Protein AF-A0A964Z844-F1 (afdb_monomer_lite)

pLDDT: mean 77.63, std 17.65, range [42.19, 97.75]

Sequence (182 aa):
MHATDLAIVGWSATDLVARQLISVVVLSMLCGVGGSLLVGGVYAVGFVTFGALIGLTAPVAMLRARAKTRRRTFVHAFSAYLDLVNVMLAGGAGIETALVAAADAGDGWAFDALRTGLDRARLSRRSPWSELRTLGMRWGLNEVVEVAGSMNLSGVHGARIRSSLAARADSMRARQVAEIEA

Secondary structure (DSSP, 8-state):
--HHHHTTT-S-HHHHHHHHHHHHHHHHHHHHHHHHHHT-HHHHHHHHHHHHHHHHHHHHHHHHHHHHHHHHHHHHHHHHHHHHHHHHHHTT--HHHHHHHHHHSS-SHHHHHHHHHHHHHHHTT--HHHHHHHHHHHHT-HHHHHHHHHHHHHHHHHHHHHHHHHHHHHHHHHHHHHHH--

Radius of gyration: 27.74 Å; chains: 1; bounding box: 72×25×87 Å

Foldseek 3Di:
DPPLLCVLPPDDPVPCCVVLVVVLVVVLVVQLVVCCVPPHNVCSVVVNVVSVVVSVPVVVVVSVVVLVVSLVVLVVLVVQLVVQLVVVVVVVDDNLRSQLVSLVVDDDRNSVVLNVLSVVCVVVVHDSLVSQLVSCVSSVNVVSVVVSVVCVVVVVVVVVVVVVVVVVVVVVVVVVVVVVVD

Structure (mmCIF, N/CA/C/O backbone):
data_AF-A0A964Z844-F1
#
_entry.id   AF-A0A964Z844-F1
#
loop_
_atom_site.group_PDB
_atom_site.id
_atom_site.type_symbol
_atom_site.label_atom_id
_atom_site.label_alt_id
_atom_site.label_comp_id
_atom_site.label_asym_id
_atom_site.label_entity_id
_atom_site.label_seq_id
_atom_site.pdbx_PDB_ins_code
_atom_site.Cartn_x
_atom_site.Cartn_y
_atom_site.Cartn_z
_atom_site.occupancy
_atom_site.B_iso_or_equiv
_atom_site.auth_seq_id
_atom_site.auth_comp_id
_atom_site.auth_asym_id
_atom_site.auth_atom_id
_atom_site.pdbx_PDB_model_num
ATOM 1 N N . MET A 1 1 ? 4.742 -14.873 -15.315 1.00 42.19 1 MET A N 1
ATOM 2 C CA . MET A 1 1 ? 5.705 -13.978 -14.629 1.00 42.19 1 MET A CA 1
ATOM 3 C C . MET A 1 1 ? 5.762 -12.547 -15.192 1.00 42.19 1 MET A C 1
ATOM 5 O O . MET A 1 1 ? 6.386 -11.715 -14.558 1.00 42.19 1 MET A O 1
ATOM 9 N N . HIS A 1 2 ? 5.094 -12.222 -16.314 1.00 48.91 2 HIS A N 1
ATOM 10 C CA . HIS A 1 2 ? 5.121 -10.878 -16.930 1.00 48.91 2 HIS A CA 1
ATOM 11 C C . HIS A 1 2 ? 4.035 -9.889 -16.451 1.00 48.91 2 HIS A C 1
ATOM 13 O O . HIS A 1 2 ? 4.199 -8.686 -16.616 1.00 48.91 2 HIS A O 1
ATOM 19 N N . ALA A 1 3 ? 2.944 -10.359 -15.835 1.00 48.28 3 ALA A N 1
ATOM 20 C CA . ALA A 1 3 ? 1.818 -9.500 -15.434 1.00 48.28 3 ALA A CA 1
ATOM 21 C C . ALA A 1 3 ? 2.058 -8.736 -14.114 1.00 48.28 3 ALA A C 1
ATOM 23 O O . ALA A 1 3 ? 1.527 -7.651 -13.897 1.00 48.28 3 ALA A O 1
ATOM 24 N N . THR A 1 4 ? 2.892 -9.302 -13.243 1.00 50.59 4 THR A N 1
ATOM 25 C CA . THR A 1 4 ? 3.256 -8.759 -11.930 1.00 50.59 4 THR A CA 1
ATOM 26 C C . THR A 1 4 ? 3.992 -7.425 -12.022 1.00 50.59 4 THR A C 1
ATOM 28 O O . THR A 1 4 ? 3.653 -6.484 -11.306 1.00 50.59 4 THR A O 1
ATOM 31 N N . ASP A 1 5 ? 4.982 -7.342 -12.912 1.00 44.56 5 ASP A N 1
ATOM 32 C CA . ASP A 1 5 ? 5.863 -6.175 -13.003 1.00 44.56 5 ASP A CA 1
ATOM 33 C C . ASP A 1 5 ? 5.170 -4.986 -13.697 1.00 44.56 5 ASP A C 1
ATOM 35 O O . ASP A 1 5 ? 5.531 -3.836 -13.450 1.00 44.56 5 ASP A O 1
ATOM 39 N N . LEU A 1 6 ? 4.117 -5.239 -14.488 1.00 49.56 6 LEU A N 1
ATOM 40 C CA . LEU A 1 6 ? 3.294 -4.199 -15.120 1.00 49.56 6 LEU A CA 1
ATOM 41 C C . LEU A 1 6 ? 2.413 -3.449 -14.110 1.00 49.56 6 LEU A C 1
ATOM 43 O O . LEU A 1 6 ? 2.212 -2.243 -14.237 1.00 49.56 6 LEU A O 1
ATOM 47 N N . ALA A 1 7 ? 1.913 -4.144 -13.086 1.00 50.28 7 ALA A N 1
ATOM 48 C CA . ALA A 1 7 ? 0.974 -3.578 -12.116 1.00 50.28 7 ALA A CA 1
ATOM 49 C C . ALA A 1 7 ? 1.617 -2.573 -11.140 1.00 50.28 7 ALA A C 1
ATOM 51 O O . ALA A 1 7 ? 0.908 -1.814 -10.486 1.00 50.28 7 ALA A O 1
ATOM 52 N N . ILE A 1 8 ? 2.949 -2.562 -11.031 1.00 47.00 8 ILE A N 1
ATOM 53 C CA . ILE A 1 8 ? 3.695 -1.716 -10.084 1.00 47.00 8 ILE A CA 1
ATOM 54 C C . ILE A 1 8 ? 4.052 -0.344 -10.667 1.00 47.00 8 ILE A C 1
ATOM 56 O O . ILE A 1 8 ? 4.329 0.594 -9.925 1.00 47.00 8 ILE A O 1
ATOM 60 N N . VAL A 1 9 ? 4.097 -0.202 -11.991 1.00 48.28 9 VAL A N 1
ATOM 61 C CA . VAL A 1 9 ? 4.751 0.966 -12.602 1.00 48.28 9 VAL A CA 1
ATOM 62 C C . VAL A 1 9 ? 3.762 2.064 -12.996 1.00 48.28 9 VAL A C 1
ATOM 64 O O . VAL A 1 9 ? 4.166 3.222 -13.056 1.00 48.28 9 VAL A O 1
ATOM 67 N N . GLY A 1 10 ? 2.477 1.756 -13.207 1.00 49.00 10 GLY A N 1
ATOM 68 C CA . GLY A 1 10 ? 1.468 2.768 -13.560 1.00 49.00 10 GLY A CA 1
ATOM 69 C C . GLY A 1 10 ? 1.763 3.526 -14.863 1.00 49.00 10 GLY A C 1
ATOM 70 O O . GLY A 1 10 ? 1.131 4.539 -15.131 1.00 49.00 10 GLY A O 1
ATOM 71 N N . TRP A 1 11 ? 2.738 3.065 -15.654 1.00 43.00 11 TRP A N 1
ATOM 72 C CA . TRP A 1 11 ? 3.094 3.582 -16.973 1.00 43.00 11 TRP A CA 1
ATOM 73 C C . TRP A 1 11 ? 2.956 2.428 -17.960 1.00 43.00 11 TRP A C 1
ATOM 75 O O . TRP A 1 11 ? 3.447 1.322 -17.709 1.00 43.00 11 TRP A O 1
ATOM 85 N N . SER A 1 12 ? 2.233 2.672 -19.050 1.00 45.28 12 SER A N 1
ATOM 86 C CA . SER A 1 12 ? 1.950 1.674 -20.070 1.00 45.28 12 SER A CA 1
ATOM 87 C C . SER A 1 12 ? 3.254 1.161 -20.682 1.00 45.28 12 SER A C 1
ATOM 89 O O . SER A 1 12 ? 4.154 1.916 -21.051 1.00 45.28 12 SER A O 1
ATOM 91 N N . ALA A 1 13 ? 3.346 -0.161 -20.819 1.00 48.00 13 ALA A N 1
ATOM 92 C CA . ALA A 1 13 ? 4.462 -0.852 -21.463 1.00 48.00 13 ALA A CA 1
ATOM 93 C C . ALA A 1 13 ? 4.775 -0.327 -22.882 1.00 48.00 13 ALA A C 1
ATOM 95 O O . ALA A 1 13 ? 5.854 -0.571 -23.409 1.00 48.00 13 ALA A O 1
ATOM 96 N N . THR A 1 14 ? 3.848 0.415 -23.486 1.00 48.81 14 THR A N 1
ATOM 97 C CA . THR A 1 14 ? 3.937 0.984 -24.828 1.00 48.81 14 THR A CA 1
ATOM 98 C C . THR A 1 14 ? 4.952 2.119 -24.944 1.00 48.81 14 THR A C 1
ATOM 100 O O . THR A 1 14 ? 5.620 2.211 -25.968 1.00 48.81 14 THR A O 1
ATOM 103 N N . ASP A 1 15 ? 5.133 2.944 -23.910 1.00 48.75 15 ASP A N 1
ATOM 104 C CA . ASP A 1 15 ? 5.921 4.182 -24.039 1.00 48.75 15 ASP A CA 1
ATOM 105 C C . ASP A 1 15 ? 7.435 3.922 -24.005 1.00 48.75 15 ASP A C 1
ATOM 107 O O . ASP A 1 15 ? 8.231 4.521 -24.735 1.00 48.75 15 ASP A O 1
ATOM 111 N N . LEU A 1 16 ? 7.839 2.934 -23.202 1.00 52.59 16 LEU A N 1
ATOM 112 C CA . LEU A 1 16 ? 9.229 2.498 -23.136 1.00 52.59 16 LEU A CA 1
ATOM 113 C C . LEU A 1 16 ? 9.617 1.720 -24.394 1.00 52.59 16 LEU A C 1
ATOM 115 O O . LEU A 1 16 ? 10.673 1.968 -24.962 1.00 52.59 16 LEU A O 1
ATOM 119 N N . VAL A 1 17 ? 8.744 0.820 -24.858 1.00 54.06 17 VAL A N 1
ATOM 120 C CA . VAL A 1 17 ? 8.987 0.018 -26.063 1.00 54.06 17 VAL A CA 1
ATOM 121 C C . VAL A 1 17 ? 9.059 0.914 -27.301 1.00 54.06 17 VAL A C 1
ATOM 123 O O . VAL A 1 17 ? 9.955 0.723 -28.119 1.00 54.06 17 VAL A O 1
ATOM 126 N N . ALA A 1 18 ? 8.205 1.939 -27.404 1.00 53.50 18 ALA A N 1
ATOM 127 C CA . ALA A 1 18 ? 8.230 2.892 -28.513 1.00 53.50 18 ALA A CA 1
ATOM 128 C C . ALA A 1 18 ? 9.545 3.685 -28.564 1.00 53.50 18 ALA A C 1
ATOM 130 O O . ALA A 1 18 ? 10.230 3.691 -29.587 1.00 53.50 18 ALA A O 1
ATOM 131 N N . ARG A 1 19 ? 9.963 4.291 -27.444 1.00 57.44 19 ARG A N 1
ATOM 132 C CA . ARG A 1 19 ? 11.210 5.076 -27.387 1.00 57.44 19 ARG A CA 1
ATOM 133 C C . ARG A 1 19 ? 12.458 4.211 -27.598 1.00 57.44 19 ARG A C 1
ATOM 135 O O . ARG A 1 19 ? 13.473 4.681 -28.111 1.00 57.44 19 ARG A O 1
ATOM 142 N N . GLN A 1 20 ? 12.373 2.938 -27.232 1.00 56.81 20 GLN A N 1
ATOM 143 C CA . GLN A 1 20 ? 13.486 1.999 -27.268 1.00 56.81 20 GLN A CA 1
ATOM 144 C C . GLN A 1 20 ? 13.643 1.325 -28.635 1.00 56.81 20 GLN A C 1
ATOM 146 O O . GLN A 1 20 ? 14.772 1.224 -29.116 1.00 56.81 20 GLN A O 1
ATOM 151 N N . LEU A 1 21 ? 12.542 0.987 -29.318 1.00 57.38 21 LEU A N 1
ATOM 152 C CA . LEU A 1 21 ? 12.565 0.575 -30.726 1.00 57.38 21 LEU A CA 1
ATOM 153 C C . LEU A 1 21 ? 13.153 1.671 -31.615 1.00 57.38 21 LEU A C 1
ATOM 155 O O . LEU A 1 21 ? 13.987 1.371 -32.462 1.00 57.38 21 LEU A O 1
ATOM 159 N N . ILE A 1 22 ? 12.808 2.938 -31.362 1.00 62.69 22 ILE A N 1
ATOM 160 C CA . ILE A 1 22 ? 13.385 4.074 -32.092 1.00 62.69 22 ILE A CA 1
ATOM 161 C C . ILE A 1 22 ? 14.909 4.110 -31.910 1.00 62.69 22 ILE A C 1
ATOM 163 O O . ILE A 1 22 ? 15.636 4.213 -32.891 1.00 62.69 22 ILE A O 1
ATOM 167 N N . SER A 1 23 ? 15.416 3.946 -30.683 1.00 61.03 23 SER A N 1
ATOM 168 C CA . SER A 1 23 ? 16.867 3.963 -30.437 1.00 61.03 23 SER A CA 1
ATOM 169 C C . SER A 1 23 ? 17.620 2.787 -31.079 1.00 61.03 23 SER A C 1
ATOM 171 O O . SER A 1 23 ? 18.701 2.988 -31.631 1.00 61.03 23 SER A O 1
ATOM 173 N N . VAL A 1 24 ? 17.042 1.579 -31.063 1.00 62.50 24 VAL A N 1
ATOM 174 C CA . VAL A 1 24 ? 17.645 0.376 -31.663 1.00 62.50 24 VAL A CA 1
ATOM 175 C C . VAL A 1 24 ? 17.645 0.470 -33.185 1.00 62.50 24 VAL A C 1
ATOM 177 O O . VAL A 1 24 ? 18.661 0.175 -33.809 1.00 62.50 24 VAL A O 1
ATOM 180 N N . VAL A 1 25 ? 16.544 0.933 -33.783 1.00 63.84 25 VAL A N 1
ATOM 181 C CA . VAL A 1 25 ? 16.445 1.134 -35.233 1.00 63.84 25 VAL A CA 1
ATOM 182 C C . VAL A 1 25 ? 17.419 2.218 -35.689 1.00 63.84 25 VAL A C 1
ATOM 184 O O . VAL A 1 25 ? 18.164 1.988 -36.635 1.00 63.84 25 VAL A O 1
ATOM 187 N N . VAL A 1 26 ? 17.492 3.355 -34.988 1.00 67.88 26 VAL A N 1
ATOM 188 C CA . VAL A 1 26 ? 18.407 4.454 -35.341 1.00 67.88 26 VAL A CA 1
ATOM 189 C C . VAL A 1 26 ? 19.865 4.011 -35.244 1.00 67.88 26 VAL A C 1
ATOM 191 O O . VAL A 1 26 ? 20.621 4.231 -36.185 1.00 67.88 26 VAL A O 1
ATOM 194 N N . LEU A 1 27 ? 20.266 3.338 -34.161 1.00 62.25 27 LEU A N 1
ATOM 195 C CA . LEU A 1 27 ? 21.651 2.894 -33.983 1.00 62.25 27 LEU A CA 1
ATOM 196 C C . LEU A 1 27 ? 22.029 1.763 -34.956 1.00 62.25 27 LEU A C 1
ATOM 198 O O . LEU A 1 27 ? 23.118 1.784 -35.524 1.00 62.25 27 LEU A O 1
ATOM 202 N N . SER A 1 28 ? 21.116 0.817 -35.208 1.00 61.59 28 SER A N 1
ATOM 203 C CA . SER A 1 28 ? 21.298 -0.247 -36.206 1.00 61.59 28 SER A CA 1
ATOM 204 C C . SER A 1 28 ? 21.433 0.318 -37.617 1.00 61.59 28 SER A C 1
ATOM 206 O O . SER A 1 28 ? 22.248 -0.167 -38.400 1.00 61.59 28 SER A O 1
ATOM 208 N N . MET A 1 29 ? 20.645 1.338 -37.953 1.00 61.84 29 MET A N 1
ATOM 209 C CA . MET A 1 29 ? 20.689 1.983 -39.261 1.00 61.84 29 MET A CA 1
ATOM 210 C C . MET A 1 29 ? 21.974 2.804 -39.417 1.00 61.84 29 MET A C 1
ATOM 212 O O . MET A 1 29 ? 22.632 2.706 -40.448 1.00 61.84 29 MET A O 1
ATOM 216 N N . LEU A 1 30 ? 22.403 3.518 -38.371 1.00 64.25 30 LEU A N 1
ATOM 217 C CA . LEU A 1 30 ? 23.649 4.289 -38.376 1.00 64.25 30 LEU A CA 1
ATOM 218 C C . LEU A 1 30 ? 24.889 3.386 -38.507 1.00 64.25 30 LEU A C 1
ATOM 220 O O . LEU A 1 30 ? 25.770 3.658 -39.320 1.00 64.25 30 LEU A O 1
ATOM 224 N N . CYS A 1 31 ? 24.946 2.282 -37.752 1.00 59.44 31 CYS A N 1
ATOM 225 C CA . CYS A 1 31 ? 26.047 1.316 -37.821 1.00 59.44 31 CYS A CA 1
ATOM 226 C C . CYS A 1 31 ? 26.030 0.487 -39.110 1.00 59.44 31 CYS A C 1
ATOM 228 O O . CYS A 1 31 ? 27.096 0.188 -39.641 1.00 59.44 31 CYS A O 1
ATOM 230 N N . GLY A 1 32 ? 24.852 0.135 -39.634 1.00 60.56 32 GLY A N 1
ATOM 231 C CA . GLY A 1 32 ? 24.728 -0.569 -40.912 1.00 60.56 32 GLY A CA 1
ATOM 232 C C . GLY A 1 32 ? 25.210 0.279 -42.090 1.00 60.56 32 GLY A C 1
ATOM 233 O O . GLY A 1 32 ? 25.946 -0.217 -42.941 1.00 60.56 32 GLY A O 1
ATOM 234 N N . VAL A 1 33 ? 24.861 1.571 -42.101 1.00 63.19 33 VAL A N 1
ATOM 235 C CA . VAL A 1 33 ? 25.315 2.535 -43.117 1.00 63.19 33 VAL A CA 1
ATOM 236 C C . VAL A 1 33 ? 26.806 2.846 -42.959 1.00 63.19 33 VAL A C 1
ATOM 238 O O . VAL A 1 33 ? 27.542 2.833 -43.941 1.00 63.19 33 VAL A O 1
ATOM 241 N N . GLY A 1 34 ? 27.287 3.065 -41.731 1.00 59.53 34 GLY A N 1
ATOM 242 C CA . GLY A 1 34 ? 28.713 3.295 -41.478 1.00 59.53 34 GLY A CA 1
ATOM 243 C C . GLY A 1 34 ? 29.585 2.081 -41.820 1.00 59.53 34 GLY A C 1
ATOM 244 O O . GLY A 1 34 ? 30.646 2.227 -42.422 1.00 59.53 34 GLY A O 1
ATOM 245 N N . GLY A 1 35 ? 29.123 0.872 -41.489 1.00 57.09 35 GLY A N 1
ATOM 246 C CA . GLY A 1 35 ? 29.834 -0.378 -41.761 1.00 57.09 35 GLY A CA 1
ATOM 247 C C . GLY A 1 35 ? 29.868 -0.755 -43.243 1.00 57.09 35 GLY A C 1
ATOM 248 O O . GLY A 1 35 ? 30.891 -1.249 -43.719 1.00 57.09 35 GLY A O 1
ATOM 249 N N . SER A 1 36 ? 28.792 -0.480 -43.992 1.00 58.91 36 SER A N 1
ATOM 250 C CA . SER A 1 36 ? 28.763 -0.721 -45.440 1.00 58.91 36 SER A CA 1
ATOM 251 C C . SER A 1 36 ? 29.706 0.213 -46.203 1.00 58.91 36 SER A C 1
ATOM 253 O O . SER A 1 36 ? 30.328 -0.225 -47.169 1.00 58.91 36 SER A O 1
ATOM 255 N N . LEU A 1 37 ? 29.859 1.458 -45.733 1.00 58.94 37 LEU A N 1
ATOM 256 C CA . LEU A 1 37 ? 30.741 2.462 -46.331 1.00 58.94 37 LEU A CA 1
ATOM 257 C C . LEU A 1 37 ? 32.229 2.243 -46.012 1.00 58.94 37 LEU A C 1
ATOM 259 O O . LEU A 1 37 ? 33.069 2.622 -46.823 1.00 58.94 37 LEU A O 1
ATOM 263 N N . LEU A 1 38 ? 32.568 1.651 -44.859 1.00 58.28 38 LEU A N 1
ATOM 264 C CA . LEU A 1 38 ? 33.959 1.577 -44.380 1.00 58.28 38 LEU A CA 1
ATOM 265 C C . LEU A 1 38 ? 34.667 0.232 -44.615 1.00 58.28 38 LEU A C 1
ATOM 267 O O . LEU A 1 38 ? 35.883 0.236 -44.785 1.00 58.28 38 LEU A O 1
ATOM 271 N N . VAL A 1 39 ? 33.963 -0.911 -44.595 1.00 58.50 39 VAL A N 1
ATOM 272 C CA . VAL A 1 39 ? 34.621 -2.246 -44.544 1.00 58.50 39 VAL A CA 1
ATOM 273 C C . VAL A 1 39 ? 34.094 -3.233 -45.606 1.00 58.50 39 VAL A C 1
ATOM 275 O O . VAL A 1 39 ? 34.652 -4.310 -45.798 1.00 58.50 39 VAL A O 1
ATOM 278 N N . GLY A 1 40 ? 33.052 -2.864 -46.359 1.00 60.34 40 GLY A N 1
ATOM 279 C CA . GLY A 1 40 ? 32.423 -3.721 -47.371 1.00 60.34 40 GLY A CA 1
ATOM 280 C C . GLY A 1 40 ? 31.301 -4.615 -46.816 1.00 60.34 40 GLY A C 1
ATOM 281 O O . GLY A 1 40 ? 31.294 -5.013 -45.650 1.00 60.34 40 GLY A O 1
ATOM 282 N N . GLY A 1 41 ? 30.320 -4.930 -47.675 1.00 57.16 41 GLY A N 1
ATOM 283 C CA . GLY A 1 41 ? 28.983 -5.425 -47.296 1.00 57.16 41 GLY A CA 1
ATOM 284 C C . GLY A 1 41 ? 28.911 -6.731 -46.492 1.00 57.16 41 GLY A C 1
ATOM 285 O O . GLY A 1 41 ? 27.901 -6.979 -45.838 1.00 57.16 41 GLY A O 1
ATOM 286 N N . VAL A 1 42 ? 29.971 -7.542 -46.471 1.00 57.31 42 VAL A N 1
ATOM 287 C CA . VAL A 1 42 ? 30.009 -8.812 -45.720 1.00 57.31 42 VAL A CA 1
ATOM 288 C C . VAL A 1 42 ? 30.130 -8.576 -44.205 1.00 57.31 42 VAL A C 1
ATOM 290 O O . VAL A 1 42 ? 29.503 -9.288 -43.421 1.00 57.31 42 VAL A O 1
ATOM 293 N N . TYR A 1 43 ? 30.845 -7.531 -43.772 1.00 55.09 43 TYR A N 1
ATOM 294 C CA . TYR A 1 43 ? 30.997 -7.200 -42.345 1.00 55.09 43 TYR A CA 1
ATOM 295 C C . TYR A 1 43 ? 29.775 -6.481 -41.754 1.00 55.09 43 TYR A C 1
ATOM 297 O O . TYR A 1 43 ? 29.590 -6.469 -40.534 1.00 55.09 43 TYR A O 1
ATOM 305 N N . ALA A 1 44 ? 28.893 -5.947 -42.606 1.00 56.88 44 ALA A N 1
ATOM 306 C CA . ALA A 1 44 ? 27.649 -5.307 -42.185 1.00 56.88 44 ALA A CA 1
ATOM 307 C C . ALA A 1 44 ? 26.691 -6.301 -41.498 1.00 56.88 44 ALA A C 1
ATOM 309 O O . ALA A 1 44 ? 26.053 -5.959 -40.505 1.00 56.88 44 ALA A O 1
ATOM 310 N N . VAL A 1 45 ? 26.646 -7.559 -41.954 1.00 57.44 45 VAL A N 1
ATOM 311 C CA . VAL A 1 45 ? 25.791 -8.606 -41.361 1.00 57.44 45 VAL A CA 1
ATOM 312 C C . VAL A 1 45 ? 26.277 -9.005 -39.958 1.00 57.44 45 VAL A C 1
ATOM 314 O O . VAL A 1 45 ? 25.467 -9.215 -39.052 1.00 57.44 45 VAL A O 1
ATOM 317 N N . GLY A 1 46 ? 27.596 -9.041 -39.738 1.00 59.16 46 GLY A N 1
ATOM 318 C CA . GLY A 1 46 ? 28.195 -9.311 -38.425 1.00 59.16 46 GLY A CA 1
ATOM 319 C C . GLY A 1 46 ? 27.897 -8.215 -37.395 1.00 59.16 46 GLY A C 1
ATOM 320 O O . GLY A 1 46 ? 27.529 -8.507 -36.260 1.00 59.16 46 GLY A O 1
ATOM 321 N N . PHE A 1 47 ? 27.969 -6.944 -37.799 1.00 60.28 47 PHE A N 1
ATOM 322 C CA . PHE A 1 47 ? 27.657 -5.818 -36.911 1.00 60.28 47 PHE A CA 1
ATOM 323 C C . PHE A 1 47 ? 26.163 -5.722 -36.570 1.00 60.28 47 PHE A C 1
ATOM 325 O O . PHE A 1 47 ? 25.811 -5.442 -35.423 1.00 60.28 47 PHE A O 1
ATOM 332 N N . VAL A 1 48 ? 25.278 -6.003 -37.533 1.00 58.34 48 VAL A N 1
ATOM 333 C CA . VAL A 1 48 ? 23.820 -6.013 -37.316 1.00 58.34 48 VAL A CA 1
ATOM 334 C C . VAL A 1 48 ? 23.407 -7.137 -36.364 1.00 58.34 48 VAL A C 1
ATOM 336 O O . VAL A 1 48 ? 22.613 -6.910 -35.453 1.00 58.34 48 VAL A O 1
ATOM 339 N N . THR A 1 49 ? 23.976 -8.336 -36.513 1.00 58.62 49 THR A N 1
ATOM 340 C CA . THR A 1 49 ? 23.675 -9.475 -35.626 1.00 58.62 49 THR A CA 1
ATOM 341 C C . THR A 1 49 ? 24.219 -9.270 -34.211 1.00 58.62 49 THR A C 1
ATOM 343 O O . THR A 1 49 ? 23.517 -9.555 -33.240 1.00 58.62 49 THR A O 1
ATOM 346 N N . PHE A 1 50 ? 25.417 -8.696 -34.064 1.00 58.75 50 PHE A N 1
ATOM 347 C CA . PHE A 1 50 ? 25.995 -8.383 -32.754 1.00 58.75 50 PHE A CA 1
ATOM 348 C C . PHE A 1 50 ? 25.245 -7.241 -32.043 1.00 58.75 50 PHE A C 1
ATOM 350 O O . PHE A 1 50 ? 24.947 -7.335 -30.851 1.00 58.75 50 PHE A O 1
ATOM 357 N N . GLY A 1 51 ? 24.847 -6.201 -32.788 1.00 58.72 51 GLY A N 1
ATOM 358 C CA . GLY A 1 51 ? 23.983 -5.126 -32.293 1.00 58.72 51 GLY A CA 1
ATOM 359 C C . GLY A 1 51 ? 22.597 -5.624 -31.870 1.00 58.72 51 GLY A C 1
ATOM 360 O O . GLY A 1 51 ? 22.093 -5.219 -30.822 1.00 58.72 51 GLY A O 1
ATOM 361 N N . ALA A 1 52 ? 22.015 -6.566 -32.620 1.00 58.47 52 ALA A N 1
ATOM 362 C CA . ALA A 1 52 ? 20.753 -7.212 -32.264 1.00 58.47 52 ALA A CA 1
ATOM 363 C C . ALA A 1 52 ? 20.867 -8.054 -30.979 1.00 58.47 52 ALA A C 1
ATOM 365 O O . ALA A 1 52 ? 19.964 -8.014 -30.144 1.00 58.47 52 ALA A O 1
ATOM 366 N N . LEU A 1 53 ? 21.985 -8.761 -30.770 1.00 58.47 53 LEU A N 1
ATOM 367 C CA . LEU A 1 53 ? 22.212 -9.572 -29.567 1.00 58.47 53 LEU A CA 1
ATOM 368 C C . LEU A 1 53 ? 22.397 -8.710 -28.301 1.00 58.47 53 LEU A C 1
ATOM 370 O O . LEU A 1 53 ? 21.847 -9.016 -27.238 1.00 58.47 53 LEU A O 1
ATOM 374 N N . ILE A 1 54 ? 23.139 -7.604 -28.411 1.00 56.16 54 ILE A N 1
ATOM 375 C CA . ILE A 1 54 ? 23.351 -6.649 -27.308 1.00 56.16 54 ILE A CA 1
ATOM 376 C C . ILE A 1 54 ? 22.062 -5.872 -27.007 1.00 56.16 54 ILE A C 1
ATOM 378 O O . ILE A 1 54 ? 21.704 -5.684 -25.840 1.00 56.16 54 ILE A O 1
ATOM 382 N N . GLY A 1 55 ? 21.315 -5.490 -28.047 1.00 55.03 55 GLY A N 1
ATOM 383 C CA . GLY A 1 55 ? 20.027 -4.806 -27.923 1.00 55.03 55 GLY A CA 1
ATOM 384 C C . GLY A 1 55 ? 18.964 -5.619 -27.178 1.00 55.03 55 GLY A C 1
ATOM 385 O O . GLY A 1 55 ? 18.076 -5.035 -26.561 1.00 55.03 55 GLY A O 1
ATOM 386 N N . LEU A 1 56 ? 19.076 -6.952 -27.172 1.00 55.25 56 LEU A N 1
ATOM 387 C CA . LEU A 1 56 ? 18.112 -7.853 -26.532 1.00 55.25 56 LEU A CA 1
ATOM 388 C C . LEU A 1 56 ? 18.426 -8.138 -25.050 1.00 55.25 56 LEU A C 1
ATOM 390 O O . LEU A 1 56 ? 17.519 -8.445 -24.278 1.00 55.25 56 LEU A O 1
ATOM 394 N N . THR A 1 57 ? 19.683 -7.990 -24.614 1.00 54.81 57 THR A N 1
ATOM 395 C CA . THR A 1 57 ? 20.121 -8.339 -23.245 1.00 54.81 57 THR A CA 1
ATOM 396 C C . THR A 1 57 ? 20.175 -7.144 -22.286 1.00 54.81 57 THR A C 1
ATOM 398 O O . THR A 1 57 ? 19.801 -7.275 -21.115 1.00 54.81 57 THR A O 1
ATOM 401 N N . ALA A 1 58 ? 20.533 -5.951 -22.769 1.00 53.25 58 ALA A N 1
ATOM 402 C CA . ALA A 1 58 ? 20.519 -4.714 -21.978 1.00 53.25 58 ALA A CA 1
ATOM 403 C C . ALA A 1 58 ? 19.138 -4.330 -21.372 1.00 53.25 58 ALA A C 1
ATOM 405 O O . ALA A 1 58 ? 19.093 -3.901 -20.211 1.00 53.25 58 ALA A O 1
ATOM 406 N N . PRO A 1 59 ? 17.990 -4.520 -22.060 1.00 52.31 59 PRO A N 1
ATOM 407 C CA . PRO A 1 59 ? 16.676 -4.142 -21.530 1.00 52.31 59 PRO A CA 1
ATOM 408 C C . PRO A 1 59 ? 16.253 -4.980 -20.320 1.00 52.31 59 PRO A C 1
ATOM 410 O O . PRO A 1 59 ? 15.596 -4.478 -19.407 1.00 52.31 59 PRO A O 1
ATOM 413 N N . VAL A 1 60 ? 16.654 -6.253 -20.282 1.00 56.97 60 VAL A N 1
ATOM 414 C CA . VAL A 1 60 ? 16.255 -7.185 -19.220 1.00 56.97 60 VAL A CA 1
ATOM 415 C C . VAL A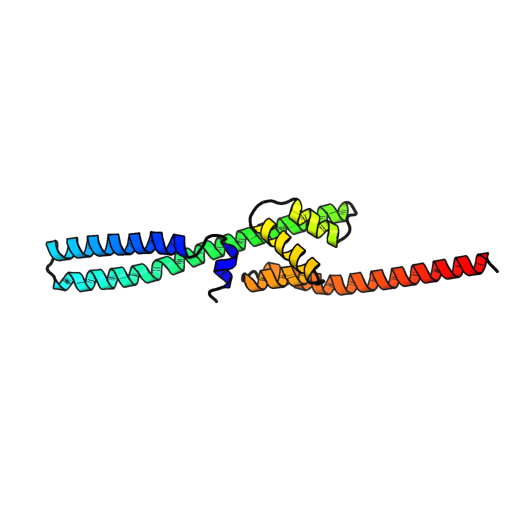 1 60 ? 16.927 -6.817 -17.896 1.00 56.97 60 VAL A C 1
ATOM 417 O O . VAL A 1 60 ? 16.287 -6.847 -16.843 1.00 56.97 60 VAL A O 1
ATOM 420 N N . ALA A 1 61 ? 18.200 -6.416 -17.935 1.00 57.06 61 ALA A N 1
ATOM 421 C CA . ALA A 1 61 ? 18.936 -5.997 -16.745 1.00 57.06 61 ALA A CA 1
ATOM 422 C C . ALA A 1 61 ? 18.389 -4.681 -16.166 1.00 57.06 61 ALA A C 1
ATOM 424 O O . ALA A 1 61 ? 18.176 -4.570 -14.956 1.00 57.06 61 ALA A O 1
ATOM 425 N N . MET A 1 62 ? 18.083 -3.710 -17.030 1.00 55.88 62 MET A N 1
ATOM 426 C CA . MET A 1 62 ? 17.543 -2.411 -16.621 1.00 55.88 62 MET A CA 1
ATOM 427 C C . MET A 1 62 ? 16.122 -2.527 -16.049 1.00 55.88 62 MET A C 1
ATOM 429 O O . MET A 1 62 ? 15.790 -1.858 -15.065 1.00 55.88 62 MET A O 1
ATOM 433 N N . LEU A 1 63 ? 15.302 -3.430 -16.597 1.00 59.75 63 LEU A N 1
ATOM 434 C CA . LEU A 1 63 ? 13.979 -3.747 -16.060 1.00 59.75 63 LEU A CA 1
ATOM 435 C C . LEU A 1 63 ? 14.072 -4.403 -14.673 1.00 59.75 63 LEU A C 1
ATOM 437 O O . LEU A 1 63 ? 13.382 -3.979 -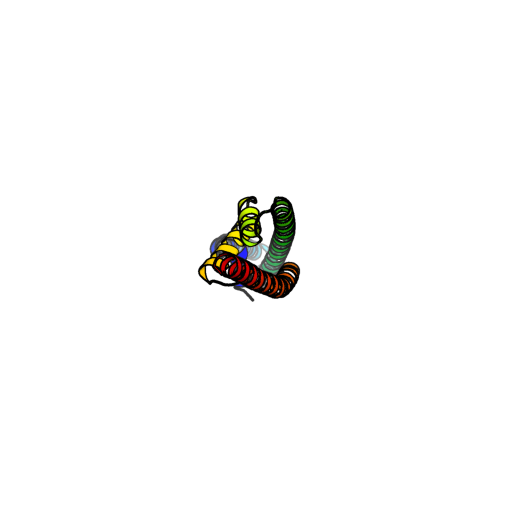13.745 1.00 59.75 63 LEU A O 1
ATOM 441 N N . ARG A 1 64 ? 14.981 -5.373 -14.493 1.00 63.66 64 ARG A N 1
ATOM 442 C CA . ARG A 1 64 ? 15.219 -6.030 -13.193 1.00 63.66 64 ARG A CA 1
ATOM 443 C C . ARG A 1 64 ? 15.718 -5.052 -12.129 1.00 63.66 64 ARG A C 1
ATOM 445 O O . ARG A 1 64 ? 15.265 -5.115 -10.986 1.00 63.66 64 ARG A O 1
ATOM 452 N N . ALA A 1 65 ? 16.610 -4.131 -12.495 1.00 63.62 65 ALA A N 1
ATOM 453 C CA . ALA A 1 65 ? 17.113 -3.109 -11.580 1.00 63.62 65 ALA A CA 1
ATOM 454 C C . ALA A 1 65 ? 15.987 -2.175 -11.102 1.00 63.62 65 ALA A C 1
ATOM 456 O O . ALA A 1 65 ? 15.835 -1.955 -9.901 1.00 63.62 65 ALA A O 1
ATOM 457 N N . ARG A 1 66 ? 15.137 -1.697 -12.021 1.00 65.62 66 ARG A N 1
ATOM 458 C CA . ARG A 1 66 ? 13.987 -0.839 -11.687 1.00 65.62 66 ARG A CA 1
ATOM 459 C C . ARG A 1 66 ? 12.945 -1.556 -10.829 1.00 65.62 66 ARG A C 1
ATOM 461 O O . ARG A 1 66 ? 12.448 -0.962 -9.872 1.00 65.62 66 ARG A O 1
ATOM 468 N N . ALA A 1 67 ? 12.658 -2.826 -11.119 1.00 71.62 67 ALA A N 1
ATOM 469 C CA . ALA A 1 67 ? 11.762 -3.644 -10.304 1.00 71.62 67 ALA A CA 1
ATOM 470 C C . ALA A 1 67 ? 12.300 -3.806 -8.873 1.00 71.62 67 ALA A C 1
ATOM 472 O O . ALA A 1 67 ? 11.561 -3.608 -7.910 1.00 71.62 67 ALA A O 1
ATOM 473 N N . LYS A 1 68 ? 13.604 -4.075 -8.712 1.00 78.00 68 LYS A N 1
ATOM 474 C CA . LYS A 1 68 ? 14.242 -4.189 -7.391 1.00 78.00 68 LYS A CA 1
ATOM 475 C C . LYS A 1 68 ? 14.141 -2.889 -6.588 1.00 78.00 68 LYS A C 1
ATOM 477 O O . LYS A 1 68 ? 13.822 -2.941 -5.401 1.00 78.00 68 LYS A O 1
ATOM 482 N N . THR A 1 69 ? 14.363 -1.738 -7.223 1.00 79.81 69 THR A N 1
ATOM 483 C CA . THR A 1 69 ? 14.222 -0.430 -6.563 1.00 79.81 69 THR A CA 1
ATOM 484 C C . THR A 1 69 ? 12.781 -0.176 -6.129 1.00 79.81 69 THR A C 1
ATOM 486 O O . THR A 1 69 ? 12.554 0.126 -4.963 1.00 79.81 69 THR A O 1
ATOM 489 N N . ARG A 1 70 ? 11.796 -0.390 -7.014 1.00 82.00 70 ARG A N 1
ATOM 490 C CA . ARG A 1 70 ? 10.365 -0.230 -6.690 1.00 82.00 70 ARG A CA 1
ATOM 491 C C . ARG A 1 70 ? 9.925 -1.127 -5.530 1.00 82.00 70 ARG A C 1
ATOM 493 O O . ARG A 1 70 ? 9.204 -0.663 -4.653 1.00 82.00 70 ARG A O 1
ATOM 500 N N . ARG A 1 71 ? 10.386 -2.385 -5.494 1.00 87.94 71 ARG A N 1
ATOM 501 C CA . ARG A 1 71 ? 10.093 -3.315 -4.391 1.00 87.94 71 ARG A CA 1
ATOM 502 C C . ARG A 1 71 ? 10.631 -2.804 -3.057 1.00 87.94 71 ARG A C 1
ATOM 504 O O . ARG A 1 71 ? 9.888 -2.781 -2.084 1.00 87.94 71 ARG A O 1
ATOM 511 N N . ARG A 1 72 ? 11.880 -2.322 -3.024 1.00 89.38 72 ARG A N 1
ATOM 512 C CA . ARG A 1 72 ? 12.462 -1.703 -1.819 1.00 89.38 72 ARG A CA 1
ATOM 513 C C . ARG A 1 72 ? 11.669 -0.480 -1.374 1.00 89.38 72 ARG A C 1
ATOM 515 O O . ARG A 1 72 ? 11.329 -0.383 -0.203 1.00 89.38 72 ARG A O 1
ATOM 522 N N . THR A 1 73 ? 11.322 0.413 -2.302 1.00 90.25 73 THR A N 1
ATOM 523 C CA . THR A 1 73 ? 10.499 1.592 -1.994 1.00 90.25 73 THR A CA 1
ATOM 524 C C . THR A 1 73 ? 9.158 1.198 -1.381 1.00 90.25 73 THR A C 1
ATOM 526 O O . THR A 1 73 ? 8.753 1.803 -0.394 1.00 90.25 73 THR A O 1
ATOM 529 N N . PHE A 1 74 ? 8.495 0.161 -1.906 1.00 93.88 74 PHE A N 1
ATOM 530 C CA . PHE A 1 74 ? 7.246 -0.321 -1.318 1.00 93.88 74 PHE A CA 1
ATOM 531 C C . PHE A 1 74 ? 7.445 -0.864 0.095 1.00 93.88 74 PHE A C 1
ATOM 533 O O . PHE A 1 74 ? 6.674 -0.522 0.978 1.00 93.88 74 PHE A O 1
ATOM 540 N N . VAL A 1 75 ? 8.470 -1.689 0.326 1.00 94.62 75 VAL A N 1
ATOM 541 C CA . VAL A 1 75 ? 8.741 -2.251 1.660 1.00 94.62 75 VAL A CA 1
ATOM 542 C C . VAL A 1 75 ? 9.030 -1.142 2.674 1.00 94.62 75 VAL A C 1
ATOM 544 O O . VAL A 1 75 ? 8.502 -1.182 3.781 1.00 94.62 75 VAL A O 1
ATOM 547 N N . HIS A 1 76 ? 9.788 -0.111 2.290 1.00 95.69 76 HIS A N 1
ATOM 548 C CA . HIS A 1 76 ? 10.019 1.052 3.150 1.00 95.69 76 HIS A CA 1
ATOM 549 C C . HIS A 1 76 ? 8.724 1.813 3.462 1.00 95.69 76 HIS A C 1
ATOM 551 O O . HIS A 1 76 ? 8.461 2.114 4.623 1.00 95.69 76 HIS A O 1
ATOM 557 N N . ALA A 1 77 ? 7.889 2.072 2.452 1.00 95.75 77 ALA A N 1
ATOM 558 C CA . ALA A 1 77 ? 6.591 2.712 2.656 1.00 95.75 77 ALA A CA 1
ATOM 559 C C . ALA A 1 77 ? 5.647 1.853 3.513 1.00 95.75 77 ALA A C 1
ATOM 561 O O . ALA A 1 77 ? 4.935 2.382 4.356 1.00 95.75 77 ALA A O 1
ATOM 562 N N . PHE A 1 78 ? 5.674 0.529 3.346 1.00 97.00 78 PHE A N 1
ATOM 563 C CA . PHE A 1 78 ? 4.879 -0.400 4.142 1.00 97.00 78 PHE A CA 1
ATOM 564 C C . PHE A 1 78 ? 5.305 -0.400 5.614 1.00 97.00 78 PHE A C 1
ATOM 566 O O . PHE A 1 78 ? 4.446 -0.444 6.487 1.00 97.00 78 PHE A O 1
ATOM 573 N N . SER A 1 79 ? 6.605 -0.285 5.899 1.00 96.62 79 SER A N 1
ATOM 574 C CA . SER A 1 79 ? 7.093 -0.104 7.271 1.00 96.62 79 SER A CA 1
ATOM 575 C C . SER A 1 79 ? 6.561 1.195 7.879 1.00 96.62 79 SER A C 1
ATOM 577 O O . SER A 1 79 ? 5.945 1.155 8.937 1.00 96.62 79 SER A O 1
ATOM 579 N N . ALA A 1 80 ? 6.704 2.323 7.172 1.00 97.38 80 ALA A N 1
ATOM 580 C CA . ALA A 1 80 ? 6.202 3.617 7.640 1.00 97.38 80 ALA A CA 1
ATOM 581 C C . ALA A 1 80 ? 4.676 3.616 7.842 1.00 97.38 80 ALA A C 1
ATOM 583 O O . ALA A 1 80 ? 4.162 4.184 8.802 1.00 97.38 80 ALA A O 1
ATOM 584 N N . TYR A 1 81 ? 3.946 2.933 6.960 1.00 97.75 81 TYR A N 1
ATOM 585 C CA . TYR A 1 81 ? 2.515 2.701 7.108 1.00 97.75 81 TYR A CA 1
ATOM 586 C C . TYR A 1 81 ? 2.189 1.946 8.404 1.00 97.75 81 TYR A C 1
ATOM 588 O O . TYR A 1 81 ? 1.296 2.359 9.136 1.00 97.75 81 TYR A O 1
ATOM 596 N N . LEU A 1 82 ? 2.913 0.872 8.731 1.00 96.75 82 LEU A N 1
ATOM 597 C CA . LEU A 1 82 ? 2.689 0.131 9.978 1.00 96.75 82 LEU A CA 1
ATOM 598 C C . LEU A 1 82 ? 3.039 0.958 11.220 1.00 96.75 82 LEU A C 1
ATOM 600 O O . LEU A 1 82 ? 2.341 0.855 12.229 1.00 96.75 82 LEU A O 1
ATOM 604 N N . ASP A 1 83 ? 4.059 1.809 11.143 1.00 97.00 83 ASP A N 1
ATOM 605 C CA . ASP A 1 83 ? 4.387 2.747 12.218 1.00 97.00 83 ASP A CA 1
ATOM 606 C C . ASP A 1 83 ? 3.242 3.744 12.446 1.00 97.00 83 ASP A C 1
ATOM 608 O O . ASP A 1 83 ? 2.817 3.949 13.583 1.00 97.00 83 ASP A O 1
ATOM 612 N N . LEU A 1 84 ? 2.659 4.288 11.371 1.00 97.00 84 LEU A N 1
ATOM 613 C CA . LEU A 1 84 ? 1.464 5.137 11.444 1.00 97.00 84 LEU A CA 1
ATOM 614 C C . LEU A 1 84 ? 0.273 4.389 12.060 1.00 97.00 84 LEU A C 1
ATOM 616 O O . LEU A 1 84 ? -0.392 4.923 12.948 1.00 97.00 84 LEU A O 1
ATOM 620 N N . VAL A 1 85 ? 0.021 3.142 11.646 1.00 96.44 85 VAL A N 1
ATOM 621 C CA . VAL A 1 85 ? -1.031 2.300 12.244 1.00 96.44 85 VAL A CA 1
ATOM 622 C C . VAL A 1 85 ? -0.821 2.173 13.752 1.00 96.44 85 VAL A C 1
ATOM 624 O O . VAL A 1 85 ? -1.766 2.369 14.515 1.00 96.44 85 VAL A O 1
ATOM 627 N N . ASN A 1 86 ? 0.409 1.901 14.194 1.00 94.94 86 ASN A N 1
ATOM 628 C CA . ASN A 1 86 ? 0.737 1.800 15.616 1.00 94.94 86 ASN A CA 1
ATOM 629 C C . ASN A 1 86 ? 0.478 3.116 16.364 1.00 94.94 86 ASN A C 1
ATOM 631 O O . ASN A 1 86 ? -0.105 3.089 17.448 1.00 94.94 86 ASN A O 1
ATOM 635 N N . VAL A 1 87 ? 0.841 4.263 15.778 1.00 96.56 87 VAL A N 1
ATOM 636 C CA . VAL A 1 87 ? 0.563 5.592 16.353 1.00 96.56 87 VAL A CA 1
ATOM 637 C C . VAL A 1 87 ? -0.941 5.814 16.540 1.00 96.56 87 VAL A C 1
ATOM 639 O O . VAL A 1 87 ? -1.375 6.249 17.605 1.00 96.56 87 VAL A O 1
ATOM 642 N N . MET A 1 88 ? -1.762 5.472 15.547 1.00 93.94 88 MET A N 1
ATOM 643 C CA . MET A 1 88 ? -3.216 5.639 15.651 1.00 93.94 88 MET A CA 1
ATOM 644 C C . MET A 1 88 ? -3.873 4.660 16.619 1.00 93.94 88 MET A C 1
ATOM 646 O O . MET A 1 88 ? -4.797 5.044 17.336 1.00 93.94 88 MET A O 1
ATOM 650 N N . LEU A 1 89 ? -3.384 3.421 16.692 1.00 92.44 89 LEU A N 1
ATOM 651 C CA . LEU A 1 89 ? -3.828 2.458 17.700 1.00 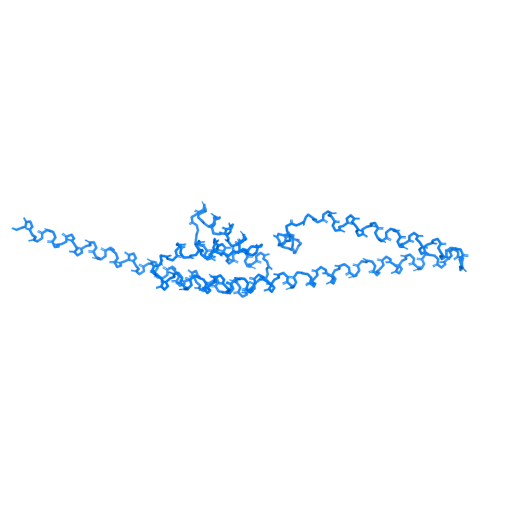92.44 89 LEU A CA 1
ATOM 652 C C . LEU A 1 89 ? -3.516 2.953 19.117 1.00 92.44 89 LEU A C 1
ATOM 654 O O . LEU A 1 89 ? -4.370 2.855 19.996 1.00 92.44 89 LEU A O 1
ATOM 658 N N . ALA A 1 90 ? -2.332 3.534 19.332 1.00 92.06 90 ALA A N 1
ATOM 659 C CA . ALA A 1 90 ? -1.972 4.155 20.607 1.00 92.06 90 ALA A CA 1
ATOM 660 C C . ALA A 1 90 ? -2.878 5.353 20.947 1.00 92.06 90 ALA A C 1
ATOM 662 O O . ALA A 1 90 ? -3.180 5.584 22.115 1.00 92.06 90 ALA A O 1
ATOM 663 N N . GLY A 1 91 ? -3.373 6.064 19.929 1.00 91.75 91 GLY A N 1
ATOM 664 C CA . GLY A 1 91 ? -4.396 7.107 20.057 1.00 91.75 91 GLY A CA 1
ATOM 665 C C . GLY A 1 91 ? -5.821 6.595 20.315 1.00 91.75 91 GLY A C 1
ATOM 666 O O . GLY A 1 91 ? -6.747 7.399 20.389 1.00 91.75 91 GLY A O 1
ATOM 667 N N . GLY A 1 92 ? -6.026 5.279 20.439 1.00 89.88 92 GLY A N 1
ATOM 668 C CA . GLY A 1 92 ? -7.332 4.673 20.704 1.00 89.88 92 GLY A CA 1
ATOM 669 C C . GLY A 1 92 ? -8.184 4.413 19.459 1.00 89.88 92 GLY A C 1
ATOM 670 O O . GLY A 1 92 ? -9.356 4.056 19.591 1.00 89.88 92 GLY A O 1
ATOM 671 N N . ALA A 1 93 ? -7.632 4.561 18.250 1.00 89.12 93 ALA A N 1
ATOM 672 C CA . ALA A 1 93 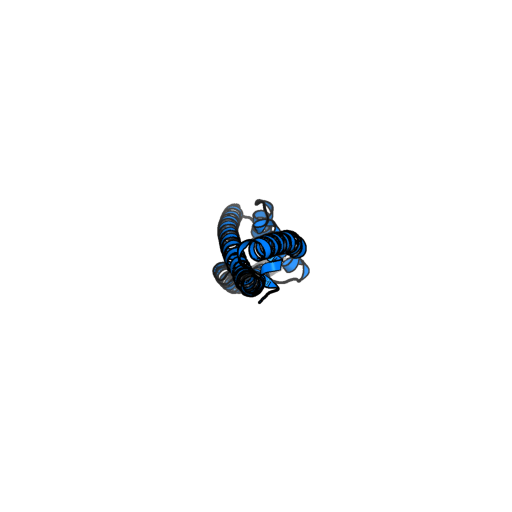? -8.354 4.218 17.029 1.00 89.12 93 ALA A CA 1
ATOM 673 C C . ALA A 1 93 ? -8.648 2.708 16.964 1.00 89.12 93 ALA A C 1
ATOM 675 O O . ALA A 1 93 ? -7.834 1.867 17.351 1.00 89.12 93 ALA A O 1
ATOM 676 N N . GLY A 1 94 ? -9.813 2.339 16.423 1.00 88.75 94 GLY A N 1
ATOM 677 C CA . GLY A 1 94 ? -10.114 0.942 16.112 1.00 88.75 94 GLY A CA 1
ATOM 678 C C . GLY A 1 94 ? -9.191 0.400 15.015 1.00 88.75 94 GLY A C 1
ATOM 679 O O . GLY A 1 94 ? -8.760 1.152 14.150 1.00 88.75 94 GLY A O 1
ATOM 680 N N . ILE A 1 95 ? -8.923 -0.912 15.010 1.00 89.06 95 ILE A N 1
ATOM 681 C CA . ILE A 1 95 ? -7.971 -1.553 14.076 1.00 89.06 95 ILE A CA 1
ATOM 682 C C . ILE A 1 95 ? -8.257 -1.208 12.609 1.00 89.06 95 ILE A C 1
ATOM 684 O O . ILE A 1 95 ? -7.356 -0.779 11.899 1.00 89.06 95 ILE A O 1
ATOM 688 N N . GLU A 1 96 ? -9.497 -1.376 12.143 1.00 89.12 96 GLU A N 1
ATOM 689 C CA . GLU A 1 96 ? -9.833 -1.077 10.743 1.00 89.12 96 GLU A CA 1
ATOM 690 C C . GLU A 1 96 ? -9.703 0.416 10.427 1.00 89.12 96 GLU A C 1
ATOM 692 O O . GLU A 1 96 ? -9.165 0.779 9.384 1.00 89.12 96 GLU A O 1
ATOM 697 N N . THR A 1 97 ? -10.124 1.278 11.354 1.00 91.50 97 THR A N 1
ATOM 698 C CA . THR A 1 97 ? -9.991 2.732 11.222 1.00 91.50 97 THR A CA 1
ATOM 699 C C . THR A 1 97 ? -8.526 3.156 11.164 1.00 91.50 97 THR A C 1
ATOM 701 O O . THR A 1 97 ? -8.175 3.965 10.317 1.00 91.50 97 THR A O 1
ATOM 704 N N . ALA A 1 98 ? -7.664 2.581 12.006 1.00 95.19 98 ALA A N 1
ATOM 705 C CA . ALA A 1 98 ? -6.233 2.868 12.032 1.00 95.19 98 ALA A CA 1
ATOM 706 C C . ALA A 1 98 ? -5.536 2.447 10.731 1.00 95.19 98 ALA A C 1
ATOM 708 O O . ALA A 1 98 ? -4.678 3.173 10.239 1.00 95.19 98 ALA A O 1
ATOM 709 N N . LEU A 1 99 ? -5.926 1.307 10.147 1.00 94.88 99 LEU A N 1
ATOM 710 C CA . LEU A 1 99 ? -5.406 0.856 8.851 1.00 94.88 99 LEU A CA 1
ATOM 711 C C . LEU A 1 99 ? -5.768 1.834 7.729 1.00 94.88 99 LEU A C 1
ATOM 713 O O . LEU A 1 99 ? -4.901 2.241 6.963 1.00 94.88 99 LEU A O 1
ATOM 717 N N . VAL A 1 100 ? -7.035 2.242 7.643 1.00 95.88 100 VAL A N 1
ATOM 718 C CA . VAL A 1 100 ? -7.479 3.186 6.606 1.00 95.88 100 VAL A CA 1
ATOM 719 C C . VAL A 1 100 ? -6.836 4.557 6.812 1.00 95.88 100 VAL A C 1
ATOM 721 O O . VAL A 1 100 ? -6.209 5.078 5.897 1.00 95.88 100 VAL A O 1
ATOM 724 N N . ALA A 1 101 ? -6.876 5.090 8.033 1.00 96.50 101 ALA A N 1
ATOM 725 C CA . ALA A 1 101 ? -6.310 6.398 8.333 1.00 96.50 101 ALA A CA 1
ATOM 726 C C . ALA A 1 101 ? -4.781 6.448 8.132 1.00 96.50 101 ALA A C 1
ATOM 728 O O . ALA A 1 101 ? -4.265 7.468 7.687 1.00 96.50 101 ALA A O 1
ATOM 729 N N . ALA A 1 102 ? -4.046 5.352 8.359 1.00 97.00 102 ALA A N 1
ATOM 730 C CA . ALA A 1 102 ? -2.619 5.268 8.012 1.00 97.00 102 ALA A CA 1
ATOM 731 C C . ALA A 1 102 ? -2.367 5.291 6.512 1.00 97.00 102 ALA A C 1
ATOM 733 O O . ALA A 1 102 ? -1.367 5.854 6.069 1.00 97.00 102 ALA A O 1
ATOM 734 N N . ALA A 1 103 ? -3.250 4.672 5.732 1.00 96.56 103 ALA A N 1
ATOM 735 C CA . ALA A 1 103 ? -3.127 4.655 4.285 1.00 96.56 103 ALA A CA 1
ATOM 736 C C . ALA A 1 103 ? -3.462 6.032 3.686 1.00 96.56 103 ALA A C 1
ATOM 738 O O . ALA A 1 103 ? -2.848 6.430 2.696 1.00 96.56 103 ALA A O 1
ATOM 739 N N . ASP A 1 104 ? -4.401 6.749 4.306 1.00 96.50 104 ASP A N 1
ATOM 740 C CA . ASP A 1 104 ? -4.813 8.104 3.929 1.00 96.50 104 ASP A CA 1
ATOM 741 C C . ASP A 1 104 ? -3.804 9.175 4.373 1.00 96.50 104 ASP A C 1
ATOM 743 O O . ASP A 1 104 ? -3.651 10.187 3.698 1.00 96.50 104 ASP A O 1
ATOM 747 N N . ALA A 1 105 ? -3.096 8.958 5.486 1.00 95.75 105 ALA A N 1
ATOM 748 C CA . ALA A 1 105 ? -2.098 9.896 6.005 1.00 95.75 105 ALA A CA 1
ATOM 749 C C . ALA A 1 105 ? -0.795 9.932 5.191 1.00 95.75 105 ALA A C 1
ATOM 751 O O . ALA A 1 105 ? 0.014 10.841 5.378 1.00 95.75 105 ALA A O 1
ATOM 752 N N . GLY A 1 106 ? -0.553 8.930 4.342 1.00 91.00 106 GLY A N 1
ATOM 753 C CA . GLY A 1 106 ? 0.651 8.852 3.526 1.00 91.00 106 GLY A CA 1
ATOM 754 C C . GLY A 1 106 ? 0.400 9.060 2.036 1.00 91.00 106 GLY A C 1
ATOM 755 O O . GLY A 1 106 ? -0.658 8.738 1.488 1.00 91.00 106 GLY A O 1
ATOM 756 N N . ASP A 1 107 ? 1.443 9.539 1.365 1.00 90.12 107 ASP A N 1
ATOM 757 C CA . ASP A 1 107 ? 1.396 9.936 -0.037 1.00 90.12 107 ASP A CA 1
ATOM 758 C C . ASP A 1 107 ? 2.205 9.022 -0.962 1.00 90.12 107 ASP A C 1
ATOM 760 O O . ASP A 1 107 ? 3.148 8.322 -0.579 1.00 90.12 107 ASP A O 1
ATOM 764 N N . GLY A 1 108 ? 1.856 9.090 -2.246 1.00 89.25 108 GLY A N 1
ATOM 765 C CA . GLY A 1 108 ? 2.579 8.447 -3.331 1.00 89.25 108 GLY A CA 1
ATOM 766 C C . GLY A 1 108 ? 2.138 7.015 -3.624 1.00 89.25 108 GLY A C 1
ATOM 767 O O . GLY A 1 108 ? 1.312 6.410 -2.942 1.00 89.25 108 GLY A O 1
ATOM 768 N N . TRP A 1 109 ? 2.755 6.452 -4.664 1.00 91.94 109 TRP A N 1
ATOM 769 C CA . TRP A 1 109 ? 2.312 5.211 -5.308 1.00 91.94 109 TRP A CA 1
ATOM 770 C C . TRP A 1 109 ? 2.121 4.020 -4.351 1.00 91.94 109 TRP A C 1
ATOM 772 O O . TRP A 1 109 ? 1.206 3.218 -4.536 1.00 91.94 109 TRP A O 1
ATOM 782 N N . ALA A 1 110 ? 2.981 3.876 -3.338 1.00 93.00 110 ALA A N 1
ATOM 783 C CA . ALA A 1 110 ? 2.862 2.773 -2.389 1.00 93.00 110 ALA A CA 1
ATOM 784 C C . ALA A 1 110 ? 1.621 2.931 -1.495 1.00 93.00 110 ALA A C 1
ATOM 786 O O . ALA A 1 110 ? 0.886 1.963 -1.312 1.00 93.00 110 ALA A O 1
ATOM 787 N N . PHE A 1 111 ? 1.352 4.144 -1.004 1.00 94.94 111 PHE A N 1
ATOM 788 C CA . PHE A 1 111 ? 0.170 4.446 -0.196 1.00 94.94 111 PHE A CA 1
ATOM 789 C C . PHE A 1 111 ? -1.121 4.386 -1.020 1.00 94.94 111 PHE A C 1
ATOM 791 O O . PHE A 1 111 ? -2.104 3.816 -0.552 1.00 94.94 111 PHE A O 1
ATOM 798 N N . ASP A 1 112 ? -1.102 4.827 -2.283 1.00 95.19 112 ASP A N 1
ATOM 799 C CA . ASP A 1 112 ? -2.235 4.643 -3.206 1.00 95.19 112 ASP A CA 1
ATOM 800 C C . ASP A 1 112 ? -2.583 3.154 -3.387 1.00 95.19 112 ASP A C 1
ATOM 802 O O . ASP A 1 112 ? -3.754 2.758 -3.401 1.00 95.19 112 ASP A O 1
ATOM 806 N N . ALA A 1 113 ? -1.564 2.297 -3.500 1.00 93.69 113 ALA A N 1
ATOM 807 C CA . ALA A 1 113 ? -1.751 0.856 -3.617 1.00 93.69 113 ALA A CA 1
ATOM 808 C C . ALA A 1 113 ? -2.275 0.214 -2.324 1.00 93.69 113 ALA A C 1
ATOM 810 O O . ALA A 1 113 ? -3.082 -0.719 -2.397 1.00 93.69 113 ALA A O 1
ATOM 811 N N . LEU A 1 114 ? -1.847 0.711 -1.158 1.00 96.31 114 LEU A N 1
ATOM 812 C CA . LEU A 1 114 ? -2.391 0.301 0.137 1.00 96.31 114 LEU A CA 1
ATOM 813 C C . LEU A 1 114 ? -3.869 0.682 0.247 1.00 96.31 114 LEU A C 1
ATOM 815 O O . LEU A 1 114 ? -4.683 -0.210 0.482 1.00 96.31 114 LEU A O 1
ATOM 819 N N . ARG A 1 115 ? -4.232 1.943 -0.032 1.00 95.62 115 ARG A N 1
ATOM 820 C CA . ARG A 1 115 ? -5.630 2.417 -0.065 1.00 95.62 115 ARG A CA 1
ATOM 821 C C . ARG A 1 115 ? -6.492 1.558 -0.987 1.00 95.62 115 ARG A C 1
ATOM 823 O O . ARG A 1 115 ? -7.474 0.968 -0.548 1.00 95.62 115 ARG A O 1
ATOM 830 N N . THR A 1 116 ? -6.039 1.344 -2.223 1.00 95.12 116 THR A N 1
ATOM 831 C CA . THR A 1 116 ? -6.737 0.486 -3.198 1.00 95.12 116 THR A CA 1
ATOM 832 C C . THR A 1 116 ? -6.922 -0.951 -2.687 1.00 95.12 116 THR A C 1
ATOM 834 O O . THR A 1 116 ? -7.948 -1.588 -2.936 1.00 95.12 116 THR A O 1
ATOM 837 N N . GLY A 1 117 ? -5.918 -1.497 -1.993 1.00 94.62 117 GLY A N 1
ATOM 838 C CA . GLY A 1 117 ? -5.989 -2.823 -1.381 1.00 94.62 117 GLY A CA 1
ATOM 839 C C . GLY A 1 117 ? -7.011 -2.897 -0.246 1.00 94.62 117 GLY A C 1
ATOM 840 O O . GLY A 1 117 ? -7.786 -3.854 -0.187 1.00 94.62 117 GLY A O 1
ATOM 841 N N . LEU A 1 118 ? -7.048 -1.879 0.617 1.00 95.69 118 LEU A N 1
ATOM 842 C CA . LEU A 1 118 ? -8.006 -1.767 1.718 1.00 95.69 118 LEU A CA 1
ATOM 843 C C . LEU A 1 118 ? -9.441 -1.583 1.205 1.00 95.69 118 LEU A C 1
ATOM 845 O O . LEU A 1 118 ? -10.345 -2.287 1.659 1.00 95.69 118 LEU A O 1
ATOM 849 N N . ASP A 1 119 ? -9.644 -0.735 0.198 1.00 95.38 119 ASP A N 1
ATOM 850 C CA . ASP A 1 119 ? -10.946 -0.550 -0.449 1.00 95.38 119 ASP A CA 1
ATOM 851 C C . ASP A 1 119 ? -11.456 -1.854 -1.056 1.00 95.38 119 ASP A C 1
ATOM 853 O O . ASP A 1 119 ? -12.611 -2.246 -0.865 1.00 95.38 119 ASP A O 1
ATOM 857 N N . ARG A 1 120 ? -10.577 -2.596 -1.738 1.00 94.25 120 ARG A N 1
ATOM 858 C CA . ARG A 1 120 ? -10.921 -3.908 -2.292 1.00 94.25 120 ARG A CA 1
ATOM 859 C C . ARG A 1 120 ? -11.298 -4.909 -1.205 1.00 94.25 120 ARG A C 1
ATOM 861 O O . ARG A 1 120 ? -12.237 -5.682 -1.410 1.00 94.25 120 ARG A O 1
ATOM 868 N N . ALA A 1 121 ? -10.599 -4.899 -0.071 1.00 93.38 121 ALA A N 1
ATOM 869 C CA . ALA A 1 121 ? -10.911 -5.761 1.065 1.00 93.38 121 ALA A CA 1
ATOM 870 C C . ALA A 1 121 ? -12.314 -5.459 1.599 1.00 93.38 121 ALA A C 1
ATOM 872 O O . ALA A 1 121 ? -13.126 -6.375 1.745 1.00 93.38 121 ALA A O 1
ATOM 873 N N . ARG A 1 122 ? -12.624 -4.171 1.782 1.00 92.19 122 ARG A N 1
ATOM 874 C CA . ARG A 1 122 ? -13.926 -3.688 2.247 1.00 92.19 122 ARG A CA 1
ATOM 875 C C . ARG A 1 122 ? -15.055 -4.076 1.292 1.00 92.19 122 ARG A C 1
ATOM 877 O O . ARG A 1 122 ? -16.041 -4.668 1.727 1.00 92.19 122 ARG A O 1
ATOM 884 N N . LEU A 1 123 ? -1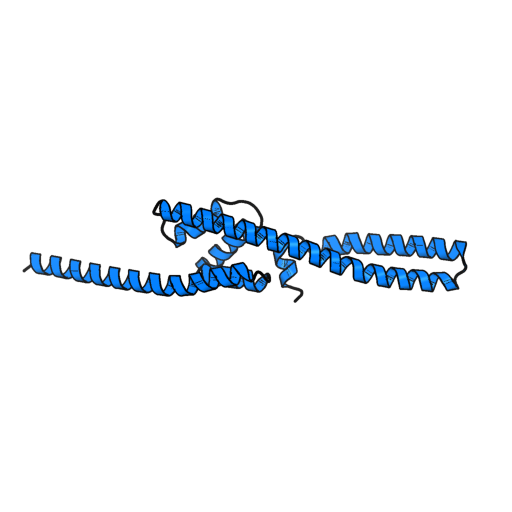4.889 -3.819 -0.007 1.00 94.31 123 LEU A N 1
ATOM 885 C CA . LEU A 1 123 ? -15.869 -4.181 -1.041 1.00 94.31 123 LEU A CA 1
ATOM 886 C C . LEU A 1 123 ? -16.098 -5.696 -1.117 1.00 94.31 123 LEU A C 1
ATOM 888 O O . LEU A 1 123 ? -17.225 -6.149 -1.305 1.00 94.31 123 LEU A O 1
ATOM 892 N N . SER A 1 124 ? -15.039 -6.483 -0.923 1.00 92.25 124 SER A N 1
ATOM 893 C CA . SER A 1 124 ? -15.099 -7.949 -0.973 1.00 92.25 124 SER A CA 1
ATOM 894 C C . SER A 1 124 ? -15.476 -8.593 0.367 1.00 92.25 124 SER A C 1
ATOM 896 O O . SER A 1 124 ? -15.520 -9.820 0.445 1.00 92.25 124 SER A O 1
ATOM 898 N N . ARG A 1 125 ? -15.698 -7.799 1.429 1.00 90.62 125 ARG A N 1
ATOM 899 C CA . ARG A 1 125 ? -15.867 -8.254 2.826 1.00 90.62 125 ARG A CA 1
ATOM 900 C C . ARG A 1 125 ? -14.790 -9.252 3.271 1.00 90.62 125 ARG A C 1
ATOM 902 O O . ARG A 1 125 ? -15.071 -10.227 3.967 1.00 90.62 125 ARG A O 1
ATOM 909 N N . ARG A 1 126 ? -13.550 -9.027 2.837 1.00 88.50 126 ARG A N 1
ATOM 910 C CA . ARG A 1 126 ? -12.379 -9.821 3.218 1.00 88.50 126 ARG A CA 1
ATOM 911 C C . ARG A 1 126 ? -11.536 -9.066 4.235 1.00 88.50 126 ARG A C 1
ATOM 913 O O . ARG A 1 126 ? -11.590 -7.845 4.325 1.00 88.50 126 ARG A O 1
ATOM 920 N N . SER A 1 127 ? -10.716 -9.809 4.972 1.00 90.94 127 SER A N 1
ATOM 921 C CA . SER A 1 127 ? -9.720 -9.227 5.874 1.00 90.94 127 SER A CA 1
ATOM 922 C C . SER A 1 127 ? -8.767 -8.309 5.090 1.00 90.94 127 SER A C 1
ATOM 924 O O . SER A 1 127 ? -8.235 -8.753 4.063 1.00 90.94 127 SER A O 1
ATOM 926 N N . PRO A 1 128 ? -8.485 -7.079 5.558 1.00 92.81 128 PRO A N 1
ATOM 927 C CA . PRO A 1 128 ? -7.529 -6.182 4.904 1.00 92.81 128 PRO A CA 1
ATOM 928 C C . PRO A 1 128 ? -6.145 -6.828 4.778 1.00 92.81 128 PRO A C 1
ATOM 930 O O . PRO A 1 128 ? -5.509 -6.755 3.728 1.00 92.81 128 PRO A O 1
ATOM 933 N N . TRP A 1 129 ? -5.726 -7.589 5.792 1.00 94.19 129 TRP A N 1
ATOM 934 C CA . TRP A 1 129 ? -4.472 -8.341 5.771 1.00 94.19 129 TRP A CA 1
ATOM 935 C C . TRP A 1 129 ? -4.430 -9.405 4.667 1.00 94.19 129 TRP A C 1
ATOM 937 O O . TRP A 1 129 ? -3.382 -9.641 4.071 1.00 94.19 129 TRP A O 1
ATOM 947 N N . SER A 1 130 ? -5.567 -10.019 4.328 1.00 93.44 130 SER A N 1
ATOM 948 C CA . SER A 1 130 ? -5.626 -10.995 3.231 1.00 93.44 130 SER A CA 1
ATOM 949 C C . SER A 1 130 ? -5.416 -10.353 1.851 1.00 93.44 130 SER A C 1
ATOM 951 O O . SER A 1 130 ? -4.711 -10.915 1.006 1.00 93.44 130 SER A O 1
ATOM 953 N N . GLU A 1 131 ? -5.948 -9.147 1.627 1.00 93.94 131 GLU A N 1
ATOM 954 C CA . GLU A 1 131 ? -5.714 -8.393 0.389 1.00 93.94 131 GLU A CA 1
ATOM 955 C C . GLU A 1 131 ? -4.283 -7.870 0.306 1.00 93.94 131 GLU A C 1
ATOM 957 O O . GLU A 1 131 ? -3.650 -7.995 -0.743 1.00 93.94 131 GLU A O 1
ATOM 962 N N . LEU A 1 132 ? -3.734 -7.359 1.411 1.00 94.50 132 LEU A N 1
ATOM 963 C CA . LEU A 1 132 ? -2.341 -6.909 1.479 1.00 94.50 132 LEU A CA 1
ATOM 964 C C . LEU A 1 132 ? -1.360 -8.061 1.229 1.00 94.50 132 LEU A C 1
ATOM 966 O O . LEU A 1 132 ? -0.401 -7.911 0.471 1.00 94.50 132 LEU A O 1
ATOM 970 N N . ARG A 1 133 ? -1.641 -9.254 1.766 1.00 95.19 133 ARG A N 1
ATOM 971 C CA . ARG A 1 133 ? -0.877 -10.466 1.445 1.00 95.19 133 ARG A CA 1
ATOM 972 C C . ARG A 1 133 ? -0.967 -10.800 -0.042 1.00 95.19 133 ARG A C 1
ATOM 974 O O . ARG A 1 133 ? 0.044 -11.104 -0.669 1.00 95.19 133 ARG A O 1
ATOM 981 N N . THR A 1 134 ? -2.162 -10.726 -0.624 1.00 93.50 134 THR A N 1
ATOM 982 C CA . THR A 1 134 ? -2.369 -10.975 -2.059 1.00 93.50 134 THR A CA 1
ATOM 983 C C . THR A 1 134 ? -1.616 -9.961 -2.918 1.00 93.50 134 THR A C 1
ATOM 985 O O . THR A 1 134 ? -1.010 -10.339 -3.919 1.00 93.50 134 THR A O 1
ATOM 988 N N . LEU A 1 135 ? -1.589 -8.689 -2.515 1.00 92.81 135 LEU A N 1
ATOM 989 C CA . LEU A 1 135 ? -0.780 -7.646 -3.142 1.00 92.81 135 LEU A CA 1
ATOM 990 C C . LEU A 1 135 ? 0.714 -7.992 -3.085 1.00 92.81 135 LEU A C 1
ATOM 992 O O . LEU A 1 135 ? 1.371 -7.990 -4.124 1.00 92.81 135 LEU A O 1
ATOM 996 N N . GLY A 1 136 ? 1.226 -8.371 -1.911 1.00 92.75 136 GLY A N 1
ATOM 997 C CA . GLY A 1 136 ? 2.620 -8.779 -1.741 1.00 92.75 136 GLY A CA 1
ATOM 998 C C . GLY A 1 136 ? 2.997 -9.991 -2.598 1.00 92.75 136 GLY A C 1
ATOM 999 O O . GLY A 1 136 ? 4.029 -9.973 -3.267 1.00 92.75 136 GLY A O 1
ATOM 1000 N N . MET A 1 137 ? 2.127 -11.006 -2.675 1.00 93.69 137 MET A N 1
ATOM 1001 C CA . MET A 1 137 ? 2.334 -12.178 -3.538 1.00 93.69 137 MET A CA 1
ATOM 1002 C C . MET A 1 137 ? 2.345 -11.782 -5.013 1.00 93.69 137 MET A C 1
ATOM 1004 O O . MET A 1 137 ? 3.230 -12.201 -5.759 1.00 93.69 137 MET A O 1
ATOM 1008 N N . ARG A 1 138 ? 1.395 -10.933 -5.433 1.00 90.12 138 ARG A N 1
ATOM 1009 C CA . ARG A 1 138 ? 1.352 -10.431 -6.809 1.00 90.12 138 ARG A CA 1
ATOM 1010 C C . ARG A 1 138 ? 2.621 -9.698 -7.180 1.00 90.12 138 ARG A C 1
ATOM 1012 O O . ARG A 1 138 ? 2.958 -9.779 -8.346 1.00 90.12 138 ARG A O 1
ATOM 1019 N N . TRP A 1 139 ? 3.271 -8.997 -6.250 1.00 88.62 139 TRP A N 1
ATOM 1020 C CA . TRP A 1 139 ? 4.430 -8.128 -6.489 1.00 88.62 139 TRP A CA 1
ATOM 1021 C C . TRP A 1 139 ? 5.783 -8.751 -6.126 1.00 88.62 139 TRP A C 1
ATOM 1023 O O . TRP A 1 139 ? 6.828 -8.141 -6.361 1.00 88.62 139 TRP A O 1
ATOM 1033 N N . GLY A 1 140 ? 5.784 -9.980 -5.604 1.00 89.50 140 GLY A N 1
ATOM 1034 C CA . GLY A 1 140 ? 6.997 -10.667 -5.161 1.00 89.50 140 GLY A CA 1
ATOM 1035 C C . GLY A 1 140 ? 7.680 -9.956 -3.990 1.00 89.50 140 GLY A C 1
ATOM 1036 O O . GLY A 1 140 ? 8.897 -9.766 -4.025 1.00 89.50 140 GLY A O 1
ATOM 1037 N N . LEU A 1 141 ? 6.882 -9.520 -3.011 1.00 93.62 141 LEU A N 1
ATOM 1038 C CA . LEU A 1 141 ? 7.293 -8.833 -1.785 1.00 93.62 141 LEU A CA 1
ATOM 1039 C C . LEU A 1 141 ? 7.122 -9.781 -0.592 1.00 93.62 141 LEU A C 1
ATOM 1041 O O . LEU A 1 141 ? 6.066 -9.803 0.041 1.00 93.62 141 LEU A O 1
ATOM 1045 N N . ASN A 1 142 ? 8.135 -10.600 -0.318 1.00 93.81 142 ASN A N 1
ATOM 1046 C CA . ASN A 1 142 ? 8.034 -11.670 0.679 1.00 93.81 142 ASN A CA 1
ATOM 1047 C C . ASN A 1 142 ? 7.796 -11.125 2.093 1.00 93.81 142 ASN A C 1
ATOM 1049 O O . ASN A 1 142 ? 6.984 -11.676 2.827 1.00 93.81 142 ASN A O 1
ATOM 1053 N N . GLU A 1 143 ? 8.420 -10.000 2.431 1.00 93.19 143 GLU A N 1
ATOM 1054 C CA . GLU A 1 143 ? 8.309 -9.334 3.730 1.00 93.19 143 GLU A CA 1
ATOM 1055 C C . GLU A 1 143 ? 6.862 -8.895 4.003 1.00 93.19 143 GLU A C 1
ATOM 1057 O O . GLU A 1 143 ? 6.307 -9.127 5.075 1.00 93.19 143 GLU A O 1
ATOM 1062 N N . VAL A 1 144 ? 6.198 -8.329 2.990 1.00 95.44 144 VAL A N 1
ATOM 1063 C CA . VAL A 1 144 ? 4.786 -7.923 3.079 1.00 95.44 144 VAL A CA 1
ATOM 1064 C C . VAL A 1 144 ? 3.882 -9.148 3.212 1.00 95.44 144 VAL A C 1
ATOM 1066 O O . VAL A 1 144 ? 2.927 -9.137 3.986 1.00 95.44 144 VAL A O 1
ATOM 1069 N N . VAL A 1 145 ? 4.178 -10.222 2.472 1.00 96.44 145 VAL A N 1
ATOM 1070 C CA . VAL A 1 145 ? 3.421 -11.484 2.528 1.00 96.44 145 VAL A CA 1
ATOM 1071 C C . VAL A 1 145 ? 3.498 -12.119 3.911 1.00 96.44 145 VAL A C 1
ATOM 1073 O O . VAL A 1 145 ? 2.489 -12.641 4.399 1.00 96.44 145 VAL A O 1
ATOM 1076 N N . GLU A 1 146 ? 4.675 -12.085 4.525 1.00 95.56 146 GLU A N 1
ATOM 1077 C CA . GLU A 1 146 ? 4.933 -12.621 5.855 1.00 95.56 146 GLU A CA 1
ATOM 1078 C C . GLU A 1 146 ? 4.194 -11.818 6.926 1.00 95.56 146 GLU A C 1
ATOM 1080 O O . GLU A 1 146 ? 3.373 -12.388 7.648 1.00 95.56 146 GLU A O 1
ATOM 1085 N N . VAL A 1 147 ? 4.383 -10.494 6.956 1.00 95.19 147 VAL A N 1
ATOM 1086 C CA . VAL A 1 147 ? 3.730 -9.609 7.935 1.00 95.19 147 VAL A CA 1
ATOM 1087 C C . VAL A 1 147 ? 2.208 -9.647 7.800 1.00 95.19 147 VAL A C 1
ATOM 1089 O O . VAL A 1 147 ? 1.489 -9.816 8.782 1.00 95.19 147 VAL A O 1
ATOM 1092 N N . ALA A 1 148 ? 1.678 -9.549 6.582 1.00 94.00 148 ALA A N 1
ATOM 1093 C CA . ALA A 1 148 ? 0.235 -9.613 6.381 1.00 94.00 148 ALA A CA 1
ATOM 1094 C C . ALA A 1 148 ? -0.326 -11.015 6.693 1.00 94.00 148 ALA A C 1
ATOM 1096 O O . ALA A 1 148 ? -1.452 -11.148 7.169 1.00 94.00 148 ALA A O 1
ATOM 1097 N N . GLY A 1 149 ? 0.457 -12.072 6.461 1.00 93.62 149 GLY A N 1
ATOM 1098 C CA . GLY A 1 149 ? 0.090 -13.440 6.820 1.00 93.62 149 GLY A CA 1
ATOM 1099 C C . GLY A 1 149 ? -0.034 -13.640 8.328 1.00 93.62 149 GLY A C 1
ATOM 1100 O O . GLY A 1 149 ? -1.054 -14.157 8.788 1.00 93.62 149 GLY A O 1
ATOM 1101 N N . SER A 1 150 ? 0.964 -13.194 9.094 1.00 92.00 150 SER A N 1
ATOM 1102 C CA . SER A 1 150 ? 0.951 -13.293 10.556 1.00 92.00 150 SER A CA 1
ATOM 1103 C C . SER A 1 150 ? -0.191 -12.475 11.163 1.00 92.00 150 SER A C 1
ATOM 1105 O O . SER A 1 150 ? -0.942 -12.991 11.990 1.00 92.00 150 SER A O 1
ATOM 1107 N N . MET A 1 151 ? -0.421 -11.251 10.678 1.00 90.88 151 MET A N 1
ATOM 1108 C CA . MET A 1 151 ? -1.522 -10.404 11.148 1.00 90.88 151 MET A CA 1
ATOM 1109 C C . MET A 1 151 ? -2.900 -10.966 10.806 1.00 90.88 151 MET A C 1
ATOM 1111 O O . MET A 1 151 ? -3.822 -10.862 11.614 1.00 90.88 151 MET A O 1
ATOM 1115 N N . ASN A 1 152 ? -3.059 -11.614 9.650 1.00 89.38 152 ASN A N 1
ATOM 1116 C CA . ASN A 1 152 ? -4.321 -12.259 9.302 1.00 89.38 152 ASN A CA 1
ATOM 1117 C C . ASN A 1 152 ? -4.653 -13.417 10.259 1.00 89.38 152 ASN A C 1
ATOM 1119 O O . ASN A 1 152 ? -5.804 -13.570 10.661 1.00 89.38 152 ASN A O 1
ATOM 1123 N N . LEU A 1 153 ? -3.650 -14.206 10.657 1.00 85.38 153 LEU A N 1
ATOM 1124 C CA . LEU A 1 153 ? -3.828 -15.278 11.638 1.00 85.38 153 LEU A CA 1
ATOM 1125 C C . LEU A 1 153 ? -4.152 -14.707 13.025 1.00 85.38 153 LEU A C 1
ATOM 1127 O O . LEU A 1 153 ? -5.133 -15.122 13.643 1.00 85.38 153 LEU A O 1
ATOM 1131 N N . SER A 1 154 ? -3.388 -13.720 13.493 1.00 84.06 154 SER A N 1
ATOM 1132 C CA . SER A 1 154 ? -3.589 -13.096 14.808 1.00 84.06 154 SER A CA 1
ATOM 1133 C C . SER A 1 154 ? -4.919 -12.341 14.912 1.00 84.06 154 SER A C 1
ATOM 1135 O O . SER A 1 154 ? -5.616 -12.441 15.923 1.00 84.06 154 SER A O 1
ATOM 1137 N N . GLY A 1 155 ? -5.323 -11.634 13.854 1.00 74.25 155 GLY A N 1
ATOM 1138 C CA . GLY A 1 155 ? -6.568 -10.867 13.805 1.00 74.25 155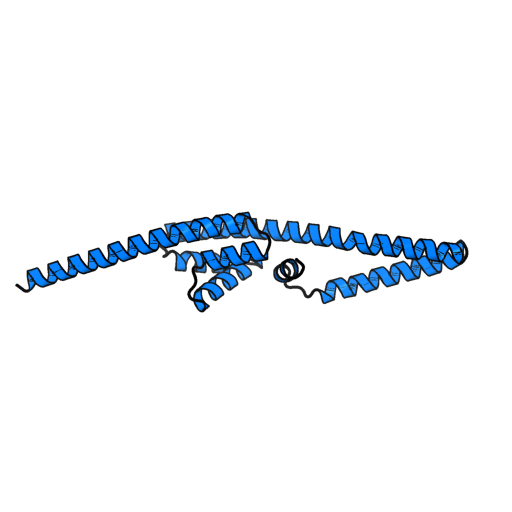 GLY A CA 1
ATOM 1139 C C . GLY A 1 155 ? -7.816 -11.738 13.935 1.00 74.25 155 GLY A C 1
ATOM 1140 O O . GLY A 1 155 ? -8.748 -11.365 14.645 1.00 74.25 155 GLY A O 1
ATOM 1141 N N . VAL A 1 156 ? -7.822 -12.931 13.331 1.00 68.81 156 VAL A N 1
ATOM 1142 C CA . VAL A 1 156 ? -8.935 -13.889 13.470 1.00 68.81 156 VAL A CA 1
ATOM 1143 C C . VAL A 1 156 ? -9.097 -14.345 14.923 1.00 68.81 156 VAL A C 1
ATOM 1145 O O . VAL A 1 156 ? -10.222 -14.414 15.424 1.00 68.81 156 VAL A O 1
ATOM 1148 N N . HIS A 1 157 ? -7.990 -14.601 15.625 1.00 67.75 157 HIS A N 1
ATOM 1149 C CA . HIS A 1 157 ? -8.021 -14.989 17.037 1.00 67.75 157 HIS A CA 1
ATOM 1150 C C . HIS A 1 157 ? -8.476 -13.823 17.927 1.00 67.75 157 HIS A C 1
ATOM 1152 O O . HIS A 1 157 ? -9.390 -13.991 18.735 1.00 67.75 157 HIS A O 1
ATOM 1158 N N . GLY A 1 158 ? -7.928 -12.620 17.729 1.00 64.75 158 GLY A N 1
ATOM 1159 C CA . GLY A 1 158 ? -8.314 -11.426 18.490 1.00 64.75 158 GLY A CA 1
ATOM 1160 C C . GLY A 1 158 ? -9.777 -11.012 18.284 1.00 64.75 158 GLY A C 1
ATOM 1161 O O . GLY A 1 158 ? -10.481 -10.699 19.245 1.00 64.75 158 GLY A O 1
ATOM 1162 N N . ALA A 1 159 ? -10.278 -11.072 17.047 1.00 68.94 159 ALA A N 1
ATOM 1163 C CA . ALA A 1 159 ? -11.674 -10.770 16.733 1.00 68.94 159 ALA A CA 1
ATOM 1164 C C . ALA A 1 159 ? -12.645 -11.773 17.380 1.00 68.94 159 ALA A C 1
ATOM 1166 O O . ALA A 1 159 ? -13.692 -11.377 17.906 1.00 68.94 159 ALA A O 1
ATOM 1167 N N . ARG A 1 160 ? -12.291 -13.065 17.400 1.00 70.44 160 ARG A N 1
ATOM 1168 C CA . ARG A 1 160 ? -13.088 -14.108 18.063 1.00 70.44 160 ARG A CA 1
ATOM 1169 C C . ARG A 1 160 ? -13.115 -13.930 19.586 1.00 70.44 160 ARG A C 1
ATOM 1171 O O . ARG A 1 160 ? -14.170 -14.067 20.196 1.00 70.44 160 ARG A O 1
ATOM 1178 N N . ILE A 1 161 ? -11.989 -13.557 20.196 1.00 76.56 161 ILE A N 1
ATOM 1179 C CA . ILE A 1 161 ? -11.927 -13.276 21.638 1.00 76.56 161 ILE A CA 1
ATOM 1180 C C . ILE A 1 161 ? -12.796 -12.062 21.990 1.00 76.56 161 ILE A C 1
ATOM 1182 O O . ILE A 1 161 ? -13.630 -12.153 22.889 1.00 76.56 161 ILE A O 1
ATOM 1186 N N . ARG A 1 162 ? -12.679 -10.944 21.254 1.00 72.00 162 ARG A N 1
ATOM 1187 C CA . ARG A 1 162 ? -13.520 -9.757 21.504 1.00 72.00 162 ARG A CA 1
ATOM 1188 C C . ARG A 1 162 ? -15.010 -10.039 21.338 1.00 72.00 162 ARG A C 1
ATOM 1190 O O . ARG A 1 162 ? -15.791 -9.586 22.163 1.00 72.00 162 ARG A O 1
ATOM 1197 N N . SER A 1 163 ? -15.410 -10.756 20.286 1.00 75.44 163 SER A N 1
ATOM 1198 C CA . SER A 1 163 ? -16.826 -11.098 20.069 1.00 75.44 163 SER A CA 1
ATOM 1199 C C . SER A 1 163 ? -17.369 -12.000 21.177 1.00 75.44 163 SER A C 1
ATOM 1201 O O . SER A 1 163 ? -18.467 -11.760 21.671 1.00 75.44 163 SER A O 1
ATOM 1203 N N . SER A 1 164 ? -16.576 -12.967 21.648 1.00 81.38 164 SER A N 1
ATOM 1204 C CA . SER A 1 164 ? -16.937 -13.780 22.812 1.00 81.38 164 SER A CA 1
ATOM 1205 C C . SER A 1 164 ? -17.071 -12.947 24.091 1.00 81.38 164 SER A C 1
ATOM 1207 O O . SER A 1 164 ? -17.998 -13.174 24.865 1.00 81.38 164 SER A O 1
ATOM 1209 N N . LEU A 1 165 ? -16.166 -11.990 24.332 1.00 85.31 165 LEU A N 1
ATOM 1210 C CA . LEU A 1 165 ? -16.234 -11.091 25.490 1.00 85.31 165 LEU A CA 1
ATOM 1211 C C . LEU A 1 165 ? -17.444 -10.155 25.418 1.00 85.31 165 LEU A C 1
ATOM 1213 O O . LEU A 1 165 ? -18.119 -9.975 26.427 1.00 85.31 165 LEU A O 1
ATOM 1217 N N . ALA A 1 166 ? -17.750 -9.608 24.239 1.00 82.44 166 ALA A N 1
ATOM 1218 C CA . ALA A 1 166 ? -18.929 -8.774 24.019 1.00 82.44 166 ALA A CA 1
ATOM 1219 C C . ALA A 1 166 ? -20.220 -9.556 24.306 1.00 82.44 166 ALA A C 1
ATOM 1221 O O . ALA A 1 166 ? -21.025 -9.120 25.122 1.00 82.44 166 ALA A O 1
ATOM 1222 N N . ALA A 1 167 ? -20.354 -10.767 23.754 1.00 87.31 167 ALA A N 1
ATOM 1223 C CA . ALA A 1 167 ? -21.499 -11.635 24.027 1.00 87.31 167 ALA A CA 1
ATOM 1224 C C . ALA A 1 167 ? -21.633 -11.975 25.524 1.00 87.31 167 ALA A C 1
ATOM 1226 O O . ALA A 1 167 ? -22.736 -12.016 26.072 1.00 87.31 167 ALA A O 1
ATOM 1227 N N . ARG A 1 168 ? -20.505 -12.186 26.219 1.00 83.19 168 ARG A N 1
ATOM 1228 C CA . ARG A 1 168 ? -20.491 -12.412 27.670 1.00 83.19 168 ARG A CA 1
ATOM 1229 C C . ARG A 1 168 ? -20.952 -11.167 28.430 1.00 83.19 168 ARG A C 1
ATOM 1231 O O . ARG A 1 168 ? -21.787 -11.300 29.321 1.00 83.19 168 ARG A O 1
ATOM 1238 N N . ALA A 1 169 ? -20.451 -9.986 28.071 1.00 91.56 169 ALA A N 1
ATOM 1239 C CA . ALA A 1 169 ? -20.842 -8.717 28.676 1.00 91.56 169 ALA A CA 1
ATOM 1240 C C . ALA A 1 169 ? -22.341 -8.442 28.495 1.00 91.56 169 ALA A C 1
ATOM 1242 O O . ALA A 1 169 ? -23.013 -8.105 29.466 1.00 91.56 169 ALA A O 1
ATOM 1243 N N . ASP A 1 170 ? -22.880 -8.676 27.301 1.00 91.62 170 ASP A N 1
ATOM 1244 C CA . ASP A 1 170 ? -24.310 -8.521 27.028 1.00 91.62 170 ASP A CA 1
ATOM 1245 C C . ASP A 1 170 ? -25.151 -9.509 27.843 1.00 91.62 170 ASP A C 1
ATOM 1247 O O . ASP A 1 170 ? -26.157 -9.123 28.433 1.00 91.62 170 ASP A O 1
ATOM 1251 N N . SER A 1 171 ? -24.693 -10.759 27.989 1.00 90.06 171 SER A N 1
ATOM 1252 C CA . SER A 1 171 ? -25.370 -11.740 28.848 1.00 90.06 171 SER A CA 1
ATOM 1253 C C . SER A 1 171 ? -25.356 -11.364 30.337 1.00 90.06 171 SER A C 1
ATOM 1255 O O . SER A 1 171 ? -26.309 -11.677 31.048 1.00 90.06 171 SER A O 1
ATOM 1257 N N . MET A 1 172 ? -24.297 -10.700 30.821 1.00 90.12 172 MET A N 1
ATOM 1258 C CA . MET A 1 172 ? -24.221 -10.217 32.206 1.00 90.12 172 MET A CA 1
ATOM 1259 C C . MET A 1 172 ? -25.149 -9.020 32.422 1.00 90.12 172 MET A C 1
ATOM 1261 O O . MET A 1 172 ? -25.904 -9.019 33.390 1.00 90.12 172 MET A O 1
ATOM 1265 N N . ARG A 1 173 ? -25.164 -8.061 31.484 1.00 93.19 173 ARG A N 1
ATOM 1266 C CA . ARG A 1 173 ? -26.089 -6.917 31.516 1.00 93.19 173 ARG A CA 1
ATOM 1267 C C . ARG A 1 173 ? -27.548 -7.370 31.499 1.00 93.19 173 ARG A C 1
ATOM 1269 O O . ARG A 1 173 ? -28.338 -6.879 32.292 1.00 93.19 173 ARG A O 1
ATOM 1276 N N . ALA A 1 174 ? -27.897 -8.338 30.650 1.00 91.00 174 ALA A N 1
ATOM 1277 C CA . ALA A 1 174 ? -29.257 -8.873 30.575 1.00 91.00 174 ALA A CA 1
ATOM 1278 C C . ALA A 1 174 ? -29.705 -9.537 31.890 1.00 91.00 174 ALA A C 1
ATOM 1280 O O . ALA A 1 174 ? -30.847 -9.361 32.304 1.00 91.00 174 ALA A O 1
ATOM 1281 N N . ARG A 1 175 ? -28.807 -10.261 32.576 1.00 89.75 175 ARG A N 1
ATOM 1282 C CA . ARG A 1 175 ? -29.098 -10.839 33.902 1.00 89.75 175 ARG A CA 1
ATOM 1283 C C . ARG A 1 175 ? -29.302 -9.765 34.965 1.00 89.75 175 ARG A C 1
ATOM 1285 O O . ARG A 1 175 ? -30.239 -9.881 35.738 1.00 89.75 175 ARG A O 1
ATOM 1292 N N . GLN A 1 176 ? -28.466 -8.727 34.973 1.00 88.12 176 GLN A N 1
ATOM 1293 C CA . GLN A 1 176 ? -28.604 -7.613 35.916 1.00 88.12 176 GLN A CA 1
ATOM 1294 C C . GLN A 1 176 ? -29.924 -6.858 35.734 1.00 88.12 176 GLN A C 1
ATOM 1296 O O . GLN A 1 176 ? -30.533 -6.473 36.721 1.00 88.12 176 GLN A O 1
ATOM 1301 N N . VAL A 1 177 ? -30.396 -6.681 34.495 1.00 92.25 177 VAL A N 1
ATOM 1302 C CA . VAL A 1 177 ? -31.718 -6.083 34.237 1.00 92.25 177 VAL A CA 1
ATOM 1303 C C . VAL A 1 177 ? -32.842 -6.985 34.756 1.00 92.25 177 VAL A C 1
ATOM 1305 O O . VAL A 1 177 ? -33.714 -6.504 35.469 1.00 92.25 177 VAL A O 1
ATOM 1308 N N . ALA A 1 178 ? -32.786 -8.292 34.481 1.00 88.56 178 ALA A N 1
ATOM 1309 C CA . ALA A 1 178 ? -33.801 -9.240 34.949 1.00 88.56 178 ALA A CA 1
ATOM 1310 C C . ALA A 1 178 ? -33.866 -9.364 36.485 1.00 88.56 178 ALA A C 1
ATOM 1312 O O . ALA A 1 178 ? -34.927 -9.644 37.027 1.00 88.56 178 ALA A O 1
ATOM 1313 N N . GLU A 1 179 ? -32.747 -9.159 37.184 1.00 83.44 179 GLU A N 1
ATOM 1314 C CA . GLU A 1 179 ? -32.683 -9.168 38.653 1.00 83.44 179 GLU A CA 1
ATOM 1315 C C . GLU A 1 179 ? -33.239 -7.878 39.282 1.00 83.44 179 GLU A C 1
ATOM 1317 O O . GLU A 1 179 ? -33.698 -7.910 40.415 1.00 83.44 179 GLU A O 1
ATOM 1322 N N . ILE A 1 180 ? -33.234 -6.753 38.557 1.00 87.69 180 ILE A N 1
ATOM 1323 C CA . ILE A 1 180 ? -33.849 -5.490 39.007 1.00 87.69 180 ILE A CA 1
ATOM 1324 C C . ILE A 1 180 ? -35.374 -5.500 38.797 1.00 87.69 180 ILE A C 1
ATOM 1326 O O . ILE A 1 180 ? -36.096 -4.805 39.508 1.00 87.69 180 ILE A O 1
ATOM 1330 N N . GLU A 1 181 ? -35.866 -6.258 37.814 1.00 74.06 181 GLU A N 1
ATOM 1331 C CA . GLU A 1 181 ? -37.296 -6.364 37.487 1.00 74.06 181 GLU A CA 1
ATOM 1332 C C . GLU A 1 181 ? -38.058 -7.420 38.315 1.00 74.06 181 GLU A C 1
ATOM 1334 O O . GLU A 1 181 ? -39.289 -7.460 38.240 1.00 74.06 181 GLU A O 1
ATOM 1339 N N . ALA A 1 182 ? -37.354 -8.261 39.082 1.00 60.31 182 ALA A N 1
ATOM 1340 C CA . ALA A 1 182 ? -37.918 -9.318 39.931 1.00 60.31 182 ALA A CA 1
ATOM 1341 C C . ALA A 1 182 ? -38.093 -8.867 41.390 1.00 60.31 182 ALA A C 1
ATOM 1343 O O . ALA A 1 182 ? -39.122 -9.254 41.991 1.00 60.31 182 ALA A O 1
#